Protein AF-0000000083313899 (afdb_homodimer)

Sequence (124 aa):
GITPSTALRLAKYLGTTAGFWMNLQLRWDLYRTQQKEAKQLEQIERHVTSAQTTIWPLPTKRGITPSTALRLAKYLGTTAGFWMNLQLRWDLYRTQQKEAKQLEQIERHVTSAQTTIWPLPTKR

Foldseek 3Di:
DQDLVNLPVCCVVVVHHSCVVVVVVVVVVVVVVCVVCVVVVVPDDDDDPPVCPVVDDDDDDD/DQDLVNLPVCCVVVVHHSCVVVVVVVVVVVVVVCVVCVVVVVPDDDDDPPCCVVVDDDDDDD

pLDDT: mean 89.96, std 12.63, range [54.66, 98.75]

Structure (mmCIF, N/CA/C/O backbone):
data_AF-0000000083313899-model_v1
#
loop_
_entity.id
_entity.type
_entity.pdbx_description
1 polymer 'HigA family addiction module antidote protein'
#
loop_
_atom_site.group_PDB
_atom_site.id
_atom_site.type_symbol
_atom_site.label_atom_id
_atom_site.label_alt_id
_atom_site.label_comp_id
_atom_site.label_asym_id
_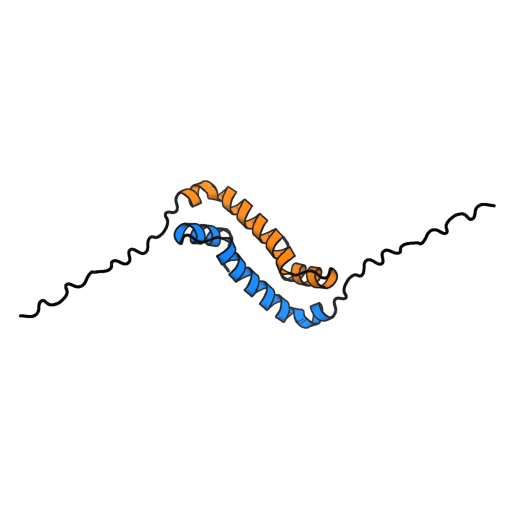atom_site.label_entity_id
_atom_site.label_seq_id
_atom_site.pdbx_PDB_ins_code
_atom_site.Cartn_x
_atom_site.Cartn_y
_atom_site.Cartn_z
_atom_site.occupancy
_atom_site.B_iso_or_equiv
_atom_site.auth_seq_id
_atom_site.auth_comp_id
_atom_site.auth_asym_id
_atom_site.auth_atom_id
_atom_site.pdbx_PDB_model_num
ATOM 1 N N . GLY A 1 1 ? 7.066 0.854 10.602 1 83.94 1 GLY A N 1
ATOM 2 C CA . GLY A 1 1 ? 6.504 1.141 9.297 1 83.94 1 GLY A CA 1
ATOM 3 C C . GLY A 1 1 ? 5.52 2.295 9.305 1 83.94 1 GLY A C 1
ATOM 4 O O . GLY A 1 1 ? 5.098 2.746 10.375 1 83.94 1 GLY A O 1
ATOM 5 N N . ILE A 1 2 ? 5.277 2.979 8.148 1 95.44 2 ILE A N 1
ATOM 6 C CA . ILE A 1 2 ? 4.316 4.066 8.016 1 95.44 2 ILE A CA 1
ATOM 7 C C . ILE A 1 2 ? 2.895 3.506 8.023 1 95.44 2 ILE A C 1
ATOM 9 O O . ILE A 1 2 ? 2.566 2.619 7.234 1 95.44 2 ILE A O 1
ATOM 13 N N . THR A 1 3 ? 2.08 3.891 8.977 1 97.06 3 THR A N 1
ATOM 14 C CA . THR A 1 3 ? 0.68 3.494 9.086 1 97.06 3 THR A CA 1
ATOM 15 C C . THR A 1 3 ? -0.218 4.461 8.32 1 97.06 3 THR A C 1
ATOM 17 O O . THR A 1 3 ? 0.206 5.562 7.969 1 97.06 3 THR A O 1
ATOM 20 N N . PRO A 1 4 ? -1.359 4.012 8.016 1 98.12 4 PRO A N 1
ATOM 21 C CA . PRO A 1 4 ? -2.289 4.93 7.352 1 98.12 4 PRO A CA 1
ATOM 22 C C . PRO A 1 4 ? -2.482 6.234 8.117 1 98.12 4 PRO A C 1
ATOM 24 O O . PRO A 1 4 ? -2.564 7.309 7.516 1 98.12 4 PRO A O 1
ATOM 27 N N . SER A 1 5 ? -2.523 6.105 9.406 1 98.31 5 SER A N 1
ATOM 28 C CA . SER A 1 5 ? -2.689 7.297 10.227 1 98.31 5 SER A CA 1
ATOM 29 C C . SER A 1 5 ? -1.515 8.258 10.055 1 98.31 5 SER A C 1
ATOM 31 O O . SER A 1 5 ? -1.71 9.445 9.812 1 98.31 5 SER A O 1
ATOM 33 N N . THR A 1 6 ? -0.332 7.762 10.156 1 98.31 6 THR A N 1
ATOM 34 C CA . THR A 1 6 ? 0.87 8.57 10 1 98.31 6 THR A CA 1
ATOM 35 C C . THR A 1 6 ? 0.941 9.156 8.594 1 98.31 6 THR A C 1
ATOM 37 O O . THR A 1 6 ? 1.273 10.336 8.422 1 98.31 6 THR A O 1
ATOM 40 N N . ALA A 1 7 ? 0.601 8.352 7.613 1 98.75 7 ALA A N 1
ATOM 41 C CA . ALA A 1 7 ? 0.641 8.789 6.219 1 98.75 7 ALA A CA 1
ATOM 42 C C . ALA A 1 7 ? -0.322 9.945 5.98 1 98.75 7 ALA A C 1
ATOM 44 O O . ALA A 1 7 ? 0.036 10.938 5.336 1 98.75 7 ALA A O 1
ATOM 45 N N . LEU A 1 8 ? -1.487 9.836 6.535 1 98.62 8 LEU A N 1
ATOM 46 C CA . LEU A 1 8 ? -2.498 10.875 6.379 1 98.62 8 LEU A CA 1
ATOM 47 C C . LEU A 1 8 ? -2.055 12.172 7.055 1 98.62 8 LEU A C 1
ATOM 49 O O . LEU A 1 8 ? -2.191 13.25 6.484 1 98.62 8 LEU A O 1
ATOM 53 N N . ARG A 1 9 ? -1.476 11.992 8.219 1 98.38 9 ARG A N 1
ATOM 54 C CA . ARG A 1 9 ? -1.023 13.164 8.969 1 98.38 9 ARG A CA 1
ATOM 55 C C . ARG A 1 9 ? 0.136 13.852 8.266 1 98.38 9 ARG A C 1
ATOM 57 O O . ARG A 1 9 ? 0.152 15.078 8.141 1 98.38 9 ARG A O 1
ATOM 64 N N . LEU A 1 10 ? 1.051 13.102 7.746 1 98 10 LEU A N 1
ATOM 65 C CA . LEU A 1 10 ? 2.186 13.648 7.008 1 98 10 LEU A CA 1
ATOM 66 C C . LEU A 1 10 ? 1.725 14.305 5.711 1 98 10 LEU A C 1
ATOM 68 O O . LEU A 1 10 ? 2.23 15.367 5.332 1 98 10 LEU A O 1
ATOM 72 N N . ALA A 1 11 ? 0.808 13.648 5.062 1 97.88 11 ALA A N 1
ATOM 73 C CA . ALA A 1 11 ? 0.279 14.195 3.814 1 97.88 11 ALA A CA 1
ATOM 74 C C . ALA A 1 11 ? -0.331 15.578 4.031 1 97.88 11 ALA A C 1
ATOM 76 O O . ALA A 1 11 ? -0.076 16.5 3.26 1 97.88 11 ALA A O 1
ATOM 77 N N . LYS A 1 12 ? -1.023 15.711 5.129 1 96.88 12 LYS A N 1
ATOM 78 C CA . LYS A 1 12 ? -1.663 16.984 5.457 1 96.88 12 LYS A CA 1
ATOM 79 C C . LYS A 1 12 ? -0.628 18.031 5.852 1 96.88 12 LYS A C 1
ATOM 81 O O . LYS A 1 12 ? -0.699 19.188 5.406 1 96.88 12 LYS A O 1
ATOM 86 N N . TYR A 1 13 ? 0.273 17.625 6.637 1 96.88 13 TYR A N 1
ATOM 87 C CA . TYR A 1 13 ? 1.271 18.531 7.195 1 96.88 13 TYR A CA 1
ATOM 88 C C . TYR A 1 13 ? 2.238 19 6.117 1 96.88 13 TYR A C 1
ATOM 90 O O . TYR A 1 13 ? 2.615 20.172 6.082 1 96.88 13 TYR A O 1
ATOM 98 N N . LEU A 1 14 ? 2.594 18.141 5.156 1 96.62 14 LEU A N 1
ATOM 99 C CA . LEU A 1 14 ? 3.617 18.438 4.156 1 96.62 14 LEU A CA 1
ATOM 100 C C . LEU A 1 14 ? 2.984 18.781 2.812 1 96.62 14 LEU A C 1
ATOM 102 O O . LEU A 1 14 ? 3.684 19.172 1.872 1 96.62 14 LEU A O 1
ATOM 106 N N . GLY A 1 15 ? 1.718 18.625 2.652 1 95.56 15 GLY A N 1
ATOM 107 C CA . GLY A 1 15 ? 1.044 18.938 1.4 1 95.56 15 GLY A CA 1
ATOM 108 C C . GLY A 1 15 ? 1.284 17.891 0.324 1 95.56 15 GLY A C 1
ATOM 109 O O . GLY A 1 15 ? 1.5 18.234 -0.841 1 95.56 15 GLY A O 1
ATOM 110 N N . THR A 1 16 ? 1.367 16.641 0.71 1 97.12 16 THR A N 1
ATOM 111 C CA . THR A 1 16 ? 1.521 15.508 -0.206 1 97.12 16 THR A CA 1
ATOM 112 C C . THR A 1 16 ? 0.314 14.578 -0.128 1 97.12 16 THR A C 1
ATOM 114 O O . THR A 1 16 ? -0.741 14.961 0.381 1 97.12 16 THR A O 1
ATOM 117 N N . THR A 1 17 ? 0.426 13.43 -0.673 1 97.5 17 THR A N 1
ATOM 118 C CA . THR A 1 17 ? -0.653 12.453 -0.6 1 97.5 17 THR A CA 1
ATOM 119 C C . THR A 1 17 ? -0.286 11.312 0.346 1 97.5 17 THR A C 1
ATOM 121 O O . THR A 1 17 ? 0.882 10.93 0.44 1 97.5 17 THR A O 1
ATOM 124 N N . ALA A 1 18 ? -1.266 10.859 1.014 1 98.06 18 ALA A N 1
ATOM 125 C CA . ALA A 1 18 ? -1.039 9.711 1.879 1 98.06 18 ALA A CA 1
ATOM 126 C C . ALA A 1 18 ? -0.518 8.516 1.079 1 98.06 18 ALA A C 1
ATOM 128 O O . ALA A 1 18 ? 0.306 7.742 1.572 1 98.06 18 ALA A O 1
ATOM 129 N N . GLY A 1 19 ? -1.012 8.406 -0.119 1 97.19 19 GLY A N 1
ATOM 130 C CA . GLY A 1 19 ? -0.566 7.34 -0.999 1 97.19 19 GLY A CA 1
ATOM 131 C C . GLY A 1 19 ? 0.933 7.348 -1.234 1 97.19 19 GLY A C 1
ATOM 132 O O . GLY A 1 19 ? 1.558 6.289 -1.32 1 97.19 19 GLY A O 1
ATOM 133 N N . PHE A 1 20 ? 1.462 8.5 -1.359 1 97.56 20 PHE A N 1
ATOM 134 C CA . PHE A 1 20 ? 2.904 8.617 -1.534 1 97.56 20 PHE A CA 1
ATOM 135 C C . PHE A 1 20 ? 3.646 7.898 -0.414 1 97.56 20 PHE A C 1
ATOM 137 O O . PHE A 1 20 ? 4.504 7.051 -0.673 1 97.56 20 PHE A O 1
ATOM 144 N N . TRP A 1 21 ? 3.328 8.203 0.751 1 97.81 21 TRP A N 1
ATOM 145 C CA . TRP A 1 21 ? 3.973 7.656 1.941 1 97.81 21 TRP A CA 1
ATOM 146 C C . TRP A 1 21 ? 3.691 6.164 2.076 1 97.81 21 TRP A C 1
ATOM 148 O O . TRP A 1 21 ? 4.59 5.387 2.402 1 97.81 21 TRP A O 1
ATOM 158 N N . MET A 1 22 ? 2.436 5.75 1.858 1 97.56 22 MET A N 1
ATOM 159 C CA . MET A 1 22 ? 2.047 4.352 2.012 1 97.56 22 MET A CA 1
ATOM 160 C C . MET A 1 22 ? 2.729 3.479 0.964 1 97.56 22 MET A C 1
ATOM 162 O O . MET A 1 22 ? 3.062 2.324 1.234 1 97.56 22 MET A O 1
ATOM 166 N N . ASN A 1 23 ? 2.881 4.07 -0.178 1 97.06 23 ASN A N 1
ATOM 167 C CA . ASN A 1 23 ? 3.494 3.303 -1.255 1 97.06 23 ASN A CA 1
ATOM 168 C C . ASN A 1 23 ? 4.961 2.994 -0.96 1 97.06 23 ASN A C 1
ATOM 170 O O . ASN A 1 23 ? 5.465 1.936 -1.339 1 97.06 23 ASN A O 1
ATOM 174 N N . LEU A 1 24 ? 5.641 3.91 -0.297 1 96.69 24 LEU A N 1
ATOM 175 C CA . LEU A 1 24 ? 7.016 3.648 0.118 1 96.69 24 LEU A CA 1
ATOM 176 C C . LEU A 1 24 ? 7.09 2.4 0.993 1 96.69 24 LEU A C 1
ATOM 178 O O . LEU A 1 24 ? 7.902 1.507 0.738 1 96.69 24 LEU A O 1
ATOM 182 N N . GLN A 1 25 ? 6.25 2.346 1.933 1 96.75 25 GLN A N 1
ATOM 183 C CA . GLN A 1 25 ? 6.191 1.207 2.844 1 96.75 25 GLN A CA 1
ATOM 184 C C . GLN A 1 25 ? 5.801 -0.069 2.104 1 96.75 25 GLN A C 1
ATOM 186 O O . GLN A 1 25 ? 6.371 -1.135 2.352 1 96.75 25 GLN A O 1
ATOM 191 N N . LEU A 1 26 ? 4.824 0.025 1.27 1 96.31 26 LEU A N 1
ATOM 192 C CA . LEU A 1 26 ? 4.32 -1.111 0.504 1 96.31 26 LEU A CA 1
ATOM 193 C C . LEU A 1 26 ? 5.418 -1.708 -0.368 1 96.31 26 LEU A C 1
ATOM 195 O O . LEU A 1 26 ? 5.582 -2.93 -0.418 1 96.31 26 LEU A O 1
ATOM 199 N N . ARG A 1 27 ? 6.145 -0.878 -1 1 97 27 ARG A N 1
ATOM 200 C CA . ARG A 1 27 ? 7.211 -1.346 -1.878 1 97 27 ARG A CA 1
ATOM 201 C C . ARG A 1 27 ? 8.273 -2.102 -1.091 1 97 27 ARG A C 1
ATOM 203 O O . ARG A 1 27 ? 8.766 -3.145 -1.536 1 97 27 ARG A O 1
ATOM 210 N N . TRP A 1 28 ? 8.633 -1.518 -0.021 1 97.38 28 TRP A N 1
ATOM 211 C CA . TRP A 1 28 ? 9.625 -2.166 0.833 1 97.38 28 TRP A CA 1
ATOM 212 C C . TRP A 1 28 ? 9.102 -3.504 1.349 1 97.38 28 TRP A C 1
ATOM 214 O O . TRP A 1 28 ? 9.82 -4.508 1.318 1 97.38 28 TRP A O 1
ATOM 224 N N . ASP A 1 29 ? 7.855 -3.605 1.78 1 97.38 29 ASP A N 1
ATOM 225 C CA . ASP A 1 29 ? 7.242 -4.828 2.295 1 97.38 29 ASP A CA 1
ATOM 226 C C . ASP A 1 29 ? 7.18 -5.906 1.216 1 97.38 29 ASP A C 1
ATOM 228 O O . ASP A 1 29 ? 7.488 -7.07 1.477 1 97.38 29 ASP A O 1
ATOM 232 N N . LEU A 1 30 ? 6.785 -5.523 0.035 1 98.06 30 LEU A N 1
ATOM 233 C CA . LEU A 1 30 ? 6.707 -6.469 -1.074 1 98.06 30 LEU A CA 1
ATOM 234 C C . LEU A 1 30 ? 8.094 -6.996 -1.433 1 98.06 30 LEU A C 1
ATOM 236 O O . LEU A 1 30 ? 8.258 -8.195 -1.676 1 98.06 30 LEU A O 1
ATOM 240 N N . TYR A 1 31 ? 9.086 -6.121 -1.43 1 97.94 31 TYR A N 1
ATOM 241 C CA . TYR A 1 31 ? 10.453 -6.508 -1.764 1 97.94 31 TYR A CA 1
ATOM 242 C C . TYR A 1 31 ? 10.992 -7.527 -0.768 1 97.94 31 TYR A C 1
ATOM 244 O O . TYR A 1 31 ? 11.531 -8.562 -1.161 1 97.94 31 TYR A O 1
ATOM 252 N N . ARG A 1 32 ? 10.82 -7.234 0.484 1 98.12 32 ARG A N 1
ATOM 253 C CA . ARG A 1 32 ? 11.312 -8.125 1.532 1 98.12 32 ARG A CA 1
ATOM 254 C C . ARG A 1 32 ? 10.617 -9.477 1.472 1 98.12 32 ARG A C 1
ATOM 256 O O . ARG A 1 32 ? 11.258 -10.516 1.621 1 98.12 32 ARG A O 1
ATOM 263 N N . THR A 1 33 ? 9.281 -9.484 1.34 1 98.38 33 THR A N 1
ATOM 264 C CA . THR A 1 33 ? 8.516 -10.719 1.289 1 98.38 33 THR A CA 1
ATOM 265 C C . THR A 1 33 ? 8.906 -11.547 0.066 1 98.38 33 THR A C 1
ATOM 267 O O . THR A 1 33 ? 8.992 -12.773 0.142 1 98.38 33 THR A O 1
ATOM 270 N N . GLN A 1 34 ? 9.117 -10.867 -1.043 1 97.94 34 GLN A N 1
ATOM 271 C CA . GLN A 1 34 ? 9.547 -11.547 -2.258 1 97.94 34 GLN A CA 1
ATOM 272 C C . GLN A 1 34 ? 10.875 -12.273 -2.039 1 97.94 34 GLN A C 1
ATOM 274 O O . GLN A 1 34 ? 11.062 -13.398 -2.514 1 97.94 34 GLN A O 1
ATOM 279 N N . GLN A 1 35 ? 11.836 -11.609 -1.3 1 98 35 GLN A N 1
ATOM 280 C CA . GLN A 1 35 ? 13.133 -12.227 -1.029 1 98 35 GLN A CA 1
ATOM 281 C C . GLN A 1 35 ? 12.992 -13.414 -0.089 1 98 35 GLN A C 1
ATOM 283 O O . GLN A 1 35 ? 13.617 -14.461 -0.297 1 98 35 GLN A O 1
ATOM 288 N N . LYS A 1 36 ? 12.211 -13.211 0.869 1 98.06 36 LYS A N 1
ATOM 289 C CA . LYS A 1 36 ? 12.016 -14.242 1.886 1 98.06 36 LYS A CA 1
ATOM 290 C C . LYS A 1 36 ? 11.328 -15.477 1.297 1 98.06 36 LYS A C 1
ATOM 292 O O . LYS A 1 36 ? 11.609 -16.609 1.714 1 98.06 36 LYS A O 1
ATOM 297 N N . GLU A 1 37 ? 10.461 -15.305 0.388 1 98 37 GLU A N 1
ATOM 298 C CA . GLU A 1 37 ? 9.648 -16.391 -0.133 1 98 37 GLU A CA 1
ATOM 299 C C . GLU A 1 37 ? 9.984 -16.688 -1.592 1 98 37 GLU A C 1
ATOM 301 O O . GLU A 1 37 ? 9.148 -17.219 -2.332 1 98 37 GLU A O 1
ATOM 306 N N . ALA A 1 38 ? 11.133 -16.328 -2.053 1 97.44 38 ALA A N 1
ATOM 307 C CA . ALA A 1 38 ? 11.539 -16.422 -3.453 1 97.44 38 ALA A CA 1
ATOM 308 C C . ALA A 1 38 ? 11.352 -17.844 -3.984 1 97.44 38 ALA A C 1
ATOM 310 O O . ALA A 1 38 ? 10.781 -18.047 -5.059 1 97.44 38 ALA A O 1
ATOM 311 N N . LYS A 1 39 ? 11.789 -18.828 -3.285 1 97.62 39 LYS A N 1
ATOM 312 C CA . LYS A 1 39 ? 11.727 -20.219 -3.715 1 97.62 39 LYS A CA 1
ATOM 313 C C . LYS A 1 39 ? 10.281 -20.703 -3.842 1 97.62 39 LYS A C 1
ATOM 315 O O . LYS A 1 39 ? 9.922 -21.359 -4.82 1 97.62 39 LYS A O 1
ATOM 320 N N . GLN A 1 40 ? 9.555 -20.297 -2.824 1 97.44 40 GLN A N 1
ATOM 321 C CA . GLN A 1 40 ? 8.148 -20.688 -2.836 1 97.44 40 GLN A CA 1
ATOM 322 C C . GLN A 1 40 ? 7.41 -20.016 -3.992 1 97.44 40 GLN A C 1
ATOM 324 O O . GLN A 1 40 ? 6.566 -20.641 -4.641 1 97.44 40 GLN A O 1
ATOM 329 N N . LEU A 1 41 ? 7.695 -18.781 -4.27 1 97.56 41 LEU A N 1
ATOM 330 C CA . LEU A 1 41 ? 7.047 -18.031 -5.336 1 97.56 41 LEU A CA 1
ATOM 331 C C . LEU A 1 41 ? 7.398 -18.609 -6.703 1 97.56 41 LEU A C 1
ATOM 333 O O . LEU A 1 41 ? 6.562 -18.625 -7.609 1 97.56 41 LEU A O 1
ATOM 337 N N . GLU A 1 42 ? 8.539 -19.141 -6.871 1 95.81 42 GLU A N 1
ATOM 338 C CA . GLU A 1 42 ? 8.992 -19.719 -8.133 1 95.81 42 GLU A CA 1
ATOM 339 C C . GLU A 1 42 ? 8.227 -21 -8.461 1 95.81 42 GLU A C 1
ATOM 341 O O . GLU A 1 42 ? 8.102 -21.375 -9.625 1 95.81 42 GLU A O 1
ATOM 346 N N . GLN A 1 43 ? 7.781 -21.594 -7.391 1 97 43 GLN A N 1
ATOM 347 C CA . GLN A 1 43 ? 7.098 -22.875 -7.559 1 97 43 GLN A CA 1
ATOM 348 C C . GLN A 1 43 ? 5.641 -22.672 -7.961 1 97 43 GLN A C 1
ATOM 350 O O . GLN A 1 43 ? 4.977 -23.609 -8.406 1 97 43 GLN A O 1
ATOM 355 N N . ILE A 1 44 ? 5.16 -21.406 -7.836 1 96.31 44 ILE A N 1
ATOM 356 C CA . ILE A 1 44 ? 3.766 -21.141 -8.172 1 96.31 44 ILE A CA 1
ATOM 357 C C . ILE A 1 44 ? 3.602 -21.047 -9.688 1 96.31 44 ILE A C 1
ATOM 359 O O . ILE A 1 44 ? 4.324 -20.312 -10.352 1 96.31 44 ILE A O 1
ATOM 363 N N . GLU A 1 45 ? 2.639 -21.875 -10.297 1 93.44 45 GLU A N 1
ATOM 364 C CA . GLU A 1 45 ? 2.324 -21.891 -11.719 1 93.44 45 GLU A CA 1
ATOM 365 C C . GLU A 1 45 ? 1.114 -21.016 -12.031 1 93.44 45 GLU A C 1
ATOM 367 O O . GLU A 1 45 ? 0.154 -20.984 -11.258 1 93.44 45 GLU A O 1
ATOM 372 N N . ARG A 1 46 ? 1.224 -20.359 -13.023 1 92.56 46 ARG A N 1
ATOM 373 C CA . ARG A 1 46 ? 0.118 -19.516 -13.469 1 92.56 46 ARG A CA 1
ATOM 3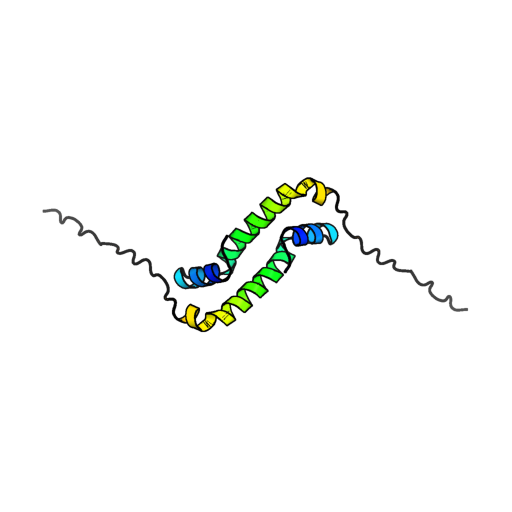74 C C . ARG A 1 46 ? -1.128 -20.359 -13.75 1 92.56 46 ARG A C 1
ATOM 376 O O . ARG A 1 46 ? -1.04 -21.422 -14.352 1 92.56 46 ARG A O 1
ATOM 383 N N . HIS A 1 47 ? -2.209 -19.766 -13.227 1 87.69 47 HIS A N 1
ATOM 384 C CA . HIS A 1 47 ? -3.479 -20.422 -13.516 1 87.69 47 HIS A CA 1
ATOM 385 C C . HIS A 1 47 ? -3.945 -20.109 -14.938 1 87.69 47 HIS A C 1
ATOM 387 O O . HIS A 1 47 ? -4.008 -18.938 -15.328 1 87.69 47 HIS A O 1
ATOM 393 N N . VAL A 1 48 ? -4.121 -20.984 -15.945 1 83.38 48 VAL A N 1
ATOM 394 C CA . VAL A 1 48 ? -4.668 -20.844 -17.281 1 83.38 48 VAL A CA 1
ATOM 395 C C . VAL A 1 48 ? -6.137 -21.266 -17.297 1 83.38 48 VAL A C 1
ATOM 397 O O . VAL A 1 48 ? -6.48 -22.359 -16.828 1 83.38 48 VAL A O 1
ATOM 400 N N . THR A 1 49 ? -6.949 -20.234 -17.234 1 75.69 49 THR A N 1
ATOM 401 C CA . THR A 1 49 ? -8.367 -20.562 -17.297 1 75.69 49 THR A CA 1
ATOM 402 C C . THR A 1 49 ? -8.695 -21.281 -18.609 1 75.69 49 THR A C 1
ATOM 404 O O . THR A 1 49 ? -8.461 -20.766 -19.688 1 75.69 49 THR A O 1
ATOM 407 N N . SER A 1 50 ? -8.391 -22.5 -18.734 1 69.81 50 SER A N 1
ATOM 408 C CA . SER A 1 50 ? -8.75 -23.281 -19.906 1 69.81 50 SER A CA 1
ATOM 409 C C . SER A 1 50 ? -10.219 -23.109 -20.25 1 69.81 50 SER A C 1
ATOM 411 O O . SER A 1 50 ? -11.094 -23.359 -19.422 1 69.81 50 SER A O 1
ATOM 413 N N . ALA A 1 51 ? -10.531 -21.828 -20.875 1 66.5 51 ALA A N 1
ATOM 414 C CA . ALA A 1 51 ? -11.898 -21.844 -21.391 1 66.5 51 ALA A CA 1
ATOM 415 C C . ALA A 1 51 ? -12.188 -23.125 -22.156 1 66.5 51 ALA A C 1
ATOM 417 O O . ALA A 1 51 ? -11.5 -23.422 -23.141 1 66.5 51 ALA A O 1
ATOM 418 N N . GLN A 1 52 ? -12.219 -24.25 -21.406 1 61.78 52 GLN A N 1
ATOM 419 C CA . GLN A 1 52 ? -12.68 -25.406 -22.172 1 61.78 52 GLN A CA 1
ATOM 420 C C . GLN A 1 52 ? -13.883 -25.062 -23.031 1 61.78 52 GLN A C 1
ATOM 422 O O . GLN A 1 52 ? -14.969 -24.781 -22.516 1 61.78 52 GLN A O 1
ATOM 427 N N . THR A 1 53 ? -13.539 -24.266 -23.953 1 64.88 53 THR A N 1
ATOM 428 C CA . THR A 1 53 ? -14.633 -24.078 -24.906 1 64.88 53 THR A CA 1
ATOM 429 C C . THR A 1 53 ? -15.133 -25.438 -25.422 1 64.88 53 THR A C 1
ATOM 431 O O . THR A 1 53 ? -14.391 -26.172 -26.078 1 64.88 53 THR A O 1
ATOM 434 N N . THR A 1 54 ? -15.773 -26.078 -24.594 1 64.19 54 THR A N 1
ATOM 435 C CA . THR A 1 54 ? -16.453 -27.25 -25.125 1 64.19 54 THR A CA 1
ATOM 436 C C . THR A 1 54 ? -17.156 -26.922 -26.438 1 64.19 54 THR A C 1
ATOM 438 O O . THR A 1 54 ? -18.047 -26.062 -26.484 1 64.19 54 THR A O 1
ATOM 441 N N . ILE A 1 55 ? -16.375 -26.969 -27.344 1 66.56 55 ILE A N 1
ATOM 442 C CA . ILE A 1 55 ? -16.984 -26.812 -28.656 1 66.56 55 ILE A CA 1
ATOM 443 C C . ILE A 1 55 ? -18.219 -27.719 -28.766 1 66.56 55 ILE A C 1
ATOM 445 O O . ILE A 1 55 ? -18.109 -28.938 -28.625 1 66.56 55 ILE A O 1
ATOM 449 N N . TRP A 1 56 ? -19.344 -27.359 -28.344 1 70.69 56 TRP A N 1
ATOM 450 C CA . TRP A 1 56 ? -20.578 -28.078 -28.562 1 70.69 56 TRP A CA 1
ATOM 451 C C . TRP A 1 56 ? -20.781 -28.406 -30.047 1 70.69 56 TRP A C 1
ATOM 453 O O . TRP A 1 56 ? -20.672 -27.516 -30.891 1 70.69 56 TRP A O 1
ATOM 463 N N . PRO A 1 57 ? -20.766 -29.641 -30.438 1 70.69 57 PRO A N 1
ATOM 464 C CA . PRO A 1 57 ? -20.969 -30 -31.844 1 70.69 57 PRO A CA 1
ATOM 465 C C . PRO A 1 57 ? -22.25 -29.406 -32.438 1 70.69 57 PRO A C 1
ATOM 467 O O . PRO A 1 57 ? -23.25 -29.297 -31.719 1 70.69 57 PRO A O 1
ATOM 470 N N . LEU A 1 58 ? -22.188 -28.516 -33.281 1 71.94 58 LEU A N 1
ATOM 471 C CA . LEU A 1 58 ? -23.344 -27.984 -34 1 71.94 58 LEU A CA 1
ATO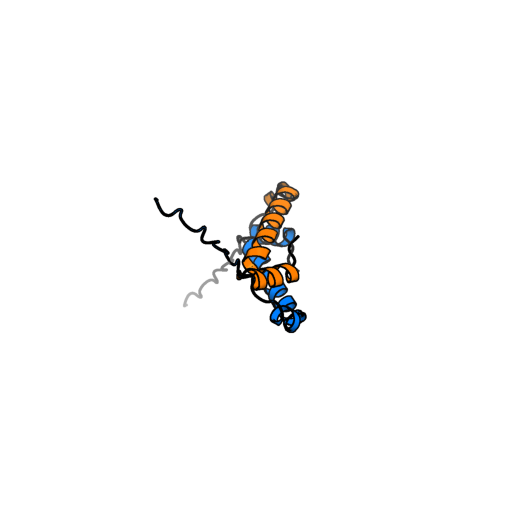M 472 C C . LEU A 1 58 ? -24.188 -29.109 -34.562 1 71.94 58 LEU A C 1
ATOM 474 O O . LEU A 1 58 ? -23.656 -30.141 -35 1 71.94 58 LEU A O 1
ATOM 478 N N . PRO A 1 59 ? -25.578 -29.031 -34.344 1 74.19 59 PRO A N 1
ATOM 479 C CA . PRO A 1 59 ? -26.422 -30.047 -34.969 1 74.19 59 PRO A CA 1
ATOM 480 C C . PRO A 1 59 ? -26.344 -30.031 -36.5 1 74.19 59 PRO A C 1
ATOM 482 O O . PRO A 1 59 ? -26.328 -28.953 -37.094 1 74.19 59 PRO A O 1
ATOM 485 N N . THR A 1 60 ? -26.016 -31.016 -37.281 1 66.38 60 THR A N 1
ATOM 486 C CA . THR A 1 60 ? -26.078 -31.109 -38.719 1 66.38 60 THR A CA 1
ATOM 487 C C . THR A 1 60 ? -27.531 -31.281 -39.188 1 66.38 60 THR A C 1
ATOM 489 O O . THR A 1 60 ? -28.312 -32 -38.562 1 66.38 60 THR A O 1
ATOM 492 N N . LYS A 1 61 ? -28.047 -30.25 -39.875 1 68.25 61 LYS A N 1
ATOM 493 C CA . LYS A 1 61 ? -29.359 -30.328 -40.5 1 68.25 61 LYS A CA 1
ATOM 494 C C . LYS A 1 61 ? -29.484 -31.594 -41.375 1 68.25 61 LYS A C 1
ATOM 496 O O . LYS A 1 61 ? -28.656 -31.812 -42.25 1 68.25 61 LYS A O 1
ATOM 501 N N . ARG A 1 62 ? -30.344 -32.625 -40.781 1 54.91 62 ARG A N 1
ATOM 502 C CA . ARG A 1 62 ? -30.734 -33.688 -41.719 1 54.91 62 ARG A CA 1
ATOM 503 C C . ARG A 1 62 ? -31.797 -33.188 -42.688 1 54.91 62 ARG A C 1
ATOM 505 O O . ARG A 1 62 ? -32.625 -32.344 -42.312 1 54.91 62 ARG A O 1
ATOM 512 N N . GLY B 1 1 ? -7.082 -8.797 5.852 1 83.69 1 GLY B N 1
ATOM 513 C CA . GLY B 1 1 ? -6.5 -7.973 4.809 1 83.69 1 GLY B CA 1
ATOM 514 C C . GLY B 1 1 ? -5.5 -8.719 3.943 1 83.69 1 GLY B C 1
ATOM 515 O O . GLY B 1 1 ? -5.094 -9.836 4.277 1 83.69 1 GLY B O 1
ATOM 516 N N . ILE B 1 2 ? -5.242 -8.258 2.693 1 95.38 2 ILE B N 1
ATOM 517 C CA . ILE B 1 2 ? -4.266 -8.852 1.786 1 95.38 2 ILE B CA 1
ATOM 518 C C . ILE B 1 2 ? -2.854 -8.516 2.254 1 95.38 2 ILE B C 1
ATOM 520 O O . ILE B 1 2 ? -2.52 -7.344 2.441 1 95.38 2 ILE B O 1
ATOM 524 N N . THR B 1 3 ? -2.041 -9.508 2.576 1 97.06 3 THR B N 1
ATOM 525 C CA . THR B 1 3 ? -0.649 -9.352 2.98 1 97.06 3 THR B CA 1
ATOM 526 C C . THR B 1 3 ? 0.273 -9.383 1.766 1 97.06 3 THR B C 1
ATOM 528 O O . THR B 1 3 ? -0.133 -9.805 0.681 1 97.06 3 THR B O 1
ATOM 531 N N . PRO B 1 4 ? 1.408 -8.867 1.955 1 98.12 4 PRO B N 1
ATOM 532 C CA . PRO B 1 4 ? 2.363 -8.953 0.847 1 98.12 4 PRO B CA 1
ATOM 533 C C . PRO B 1 4 ? 2.547 -10.375 0.331 1 98.12 4 PRO B C 1
ATOM 535 O O . PRO B 1 4 ? 2.656 -10.594 -0.88 1 98.12 4 PRO B O 1
ATOM 538 N N . SER B 1 5 ? 2.551 -11.289 1.242 1 98.31 5 SER B N 1
ATOM 539 C CA . SER B 1 5 ? 2.711 -12.688 0.847 1 98.31 5 SER B CA 1
ATOM 540 C C . SER B 1 5 ? 1.552 -13.148 -0.029 1 98.31 5 SER B C 1
ATOM 542 O O . SER B 1 5 ? 1.766 -13.719 -1.101 1 98.31 5 SER B O 1
ATOM 544 N N . THR B 1 6 ? 0.371 -12.914 0.4 1 98.38 6 THR B N 1
ATOM 545 C CA . THR B 1 6 ? -0.818 -13.297 -0.355 1 98.38 6 THR B CA 1
ATOM 546 C C . THR B 1 6 ? -0.855 -12.578 -1.702 1 98.38 6 THR B C 1
ATOM 548 O O . THR B 1 6 ? -1.176 -13.188 -2.725 1 98.38 6 THR B O 1
ATOM 551 N N . ALA B 1 7 ? -0.506 -11.305 -1.698 1 98.75 7 ALA B N 1
ATOM 552 C CA . ALA B 1 7 ? -0.514 -10.508 -2.92 1 98.75 7 ALA B CA 1
ATOM 553 C C . ALA B 1 7 ? 0.464 -11.062 -3.949 1 98.75 7 ALA B C 1
ATOM 555 O O . ALA B 1 7 ? 0.127 -11.195 -5.129 1 98.75 7 ALA B O 1
ATOM 556 N N . LEU B 1 8 ? 1.62 -11.43 -3.484 1 98.62 8 LEU B N 1
ATOM 557 C CA . LEU B 1 8 ? 2.643 -11.977 -4.367 1 98.62 8 LEU B CA 1
ATOM 558 C C . LEU B 1 8 ? 2.199 -13.312 -4.949 1 98.62 8 LEU B C 1
ATOM 560 O O . LEU B 1 8 ? 2.359 -13.562 -6.148 1 98.62 8 LEU B O 1
ATOM 564 N N . ARG B 1 9 ? 1.587 -14.102 -4.086 1 98.38 9 ARG B N 1
ATOM 565 C CA . ARG B 1 9 ? 1.13 -15.414 -4.52 1 98.38 9 ARG B CA 1
ATOM 566 C C . ARG B 1 9 ? -0.008 -15.297 -5.527 1 98.38 9 ARG B C 1
ATOM 568 O O . ARG B 1 9 ? -0.007 -15.977 -6.559 1 98.38 9 ARG B O 1
ATOM 575 N N . LEU B 1 10 ? -0.929 -14.422 -5.297 1 98 10 LEU B N 1
ATOM 576 C CA . LEU B 1 10 ? -2.043 -14.188 -6.211 1 98 10 LEU B CA 1
ATOM 577 C C . LEU B 1 10 ? -1.549 -13.609 -7.531 1 98 10 LEU B C 1
ATOM 579 O O . LEU B 1 10 ? -2.037 -13.977 -8.602 1 98 10 LEU B O 1
ATOM 583 N N . ALA B 1 11 ? -0.614 -12.695 -7.414 1 97.88 11 ALA B N 1
ATOM 584 C CA . ALA B 1 11 ? -0.055 -12.078 -8.609 1 97.88 11 ALA B CA 1
ATOM 585 C C . ALA B 1 11 ? 0.565 -13.133 -9.531 1 97.88 11 ALA B C 1
ATOM 587 O O . ALA B 1 11 ? 0.334 -13.117 -10.742 1 97.88 11 ALA B O 1
ATOM 588 N N . LYS B 1 12 ? 1.243 -14.062 -8.93 1 96.94 12 LYS B N 1
ATOM 589 C CA . LYS B 1 12 ? 1.888 -15.125 -9.695 1 96.94 12 LYS B CA 1
ATOM 590 C C . LYS B 1 12 ? 0.855 -16.094 -10.273 1 96.94 12 LYS B C 1
ATOM 592 O O . LYS B 1 12 ? 0.947 -16.484 -11.438 1 96.94 12 LYS B O 1
ATOM 597 N N . TYR B 1 13 ? -0.077 -16.422 -9.477 1 96.81 13 TYR B N 1
ATOM 598 C CA . TYR B 1 13 ? -1.076 -17.422 -9.836 1 96.81 13 TYR B CA 1
ATOM 599 C C . TYR B 1 13 ? -2.018 -16.891 -10.914 1 96.81 13 TYR B C 1
ATOM 601 O O . TYR B 1 13 ? -2.383 -17.609 -11.844 1 96.81 13 TYR B O 1
ATOM 609 N N . LEU B 1 14 ? -2.359 -15.594 -10.867 1 96.62 14 LEU B N 1
ATOM 610 C CA . LEU B 1 14 ? -3.359 -15.008 -11.742 1 96.62 14 LEU B CA 1
ATOM 611 C C . LEU B 1 14 ? -2.697 -14.188 -12.852 1 96.62 14 LEU B C 1
ATOM 613 O O . LEU B 1 14 ? -3.373 -13.703 -13.758 1 96.62 14 LEU B O 1
ATOM 617 N N . GLY B 1 15 ? -1.423 -13.984 -12.805 1 95.56 15 GLY B N 1
ATOM 618 C CA . GLY B 1 15 ? -0.721 -13.219 -13.82 1 95.56 15 GLY B CA 1
ATOM 619 C C . GLY B 1 15 ? -0.949 -11.719 -13.703 1 95.56 15 GLY B C 1
ATOM 620 O O . GLY B 1 15 ? -1.134 -11.031 -14.711 1 95.56 15 GLY B O 1
ATOM 621 N N . THR B 1 16 ? -1.064 -11.211 -12.492 1 97.12 16 THR B N 1
ATOM 622 C CA . THR B 1 16 ? -1.212 -9.789 -12.203 1 97.12 16 THR B CA 1
ATOM 623 C C . THR B 1 16 ? -0.012 -9.273 -11.414 1 97.12 16 THR B C 1
ATOM 625 O O . THR B 1 16 ? 1.038 -9.914 -11.375 1 97.12 16 THR B O 1
ATOM 628 N N . THR B 1 17 ? -0.102 -8.117 -10.867 1 97.56 17 THR B N 1
ATOM 629 C CA . THR B 1 17 ? 0.968 -7.57 -10.047 1 97.56 17 THR B CA 1
ATOM 630 C C . THR B 1 17 ? 0.57 -7.57 -8.57 1 97.56 17 THR B C 1
ATOM 632 O O . THR B 1 17 ? -0.602 -7.383 -8.242 1 97.56 17 THR B O 1
ATOM 635 N N . ALA B 1 18 ? 1.528 -7.809 -7.785 1 98.06 18 ALA B N 1
ATOM 636 C CA . ALA B 1 18 ? 1.275 -7.742 -6.352 1 98.06 18 ALA B CA 1
ATOM 637 C C . ALA B 1 18 ? 0.759 -6.363 -5.949 1 98.06 18 ALA B C 1
ATOM 639 O O . ALA B 1 18 ? -0.083 -6.242 -5.055 1 98.06 18 ALA B O 1
ATOM 640 N N . GLY B 1 19 ? 1.278 -5.379 -6.621 1 97.19 19 GLY B N 1
ATOM 641 C CA . GLY B 1 19 ? 0.841 -4.016 -6.363 1 97.19 19 GLY B CA 1
ATOM 642 C C . GLY B 1 19 ? -0.653 -3.822 -6.551 1 97.19 19 GLY B C 1
ATOM 643 O O . GLY B 1 19 ? -1.285 -3.076 -5.801 1 97.19 19 GLY B O 1
ATOM 644 N N . PHE B 1 20 ? -1.168 -4.44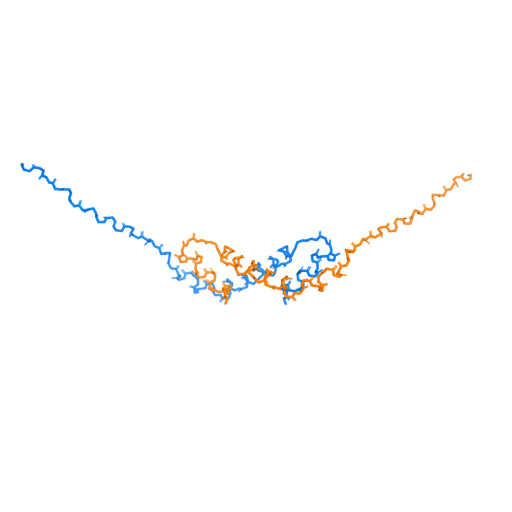9 -7.52 1 97.56 20 PHE B N 1
ATOM 645 C CA . PHE B 1 20 ? -2.605 -4.379 -7.754 1 97.56 20 PHE B CA 1
ATOM 646 C C . PHE B 1 20 ? -3.377 -4.781 -6.504 1 97.56 20 PHE B C 1
ATOM 648 O O . PHE B 1 20 ? -4.234 -4.035 -6.027 1 97.56 20 PHE B O 1
ATOM 655 N N . TRP B 1 21 ? -3.08 -5.875 -5.984 1 97.81 21 TRP B N 1
ATOM 656 C CA . TRP B 1 21 ? -3.754 -6.445 -4.82 1 97.81 21 TRP B CA 1
ATOM 657 C C . TRP B 1 21 ? -3.49 -5.605 -3.576 1 97.81 21 TRP B C 1
ATOM 659 O O . TRP B 1 21 ? -4.402 -5.352 -2.785 1 97.81 21 TRP B O 1
ATOM 669 N N . MET B 1 22 ? -2.24 -5.18 -3.379 1 97.62 22 MET B N 1
ATOM 670 C CA . MET B 1 22 ? -1.867 -4.418 -2.193 1 97.62 22 MET B CA 1
ATOM 671 C C . MET B 1 22 ? -2.539 -3.047 -2.195 1 97.62 22 MET B C 1
ATOM 673 O O . MET B 1 22 ? -2.887 -2.52 -1.137 1 97.62 22 MET B O 1
ATOM 677 N N . ASN B 1 23 ? -2.658 -2.535 -3.375 1 97.12 23 ASN B N 1
ATOM 678 C CA . ASN B 1 23 ? -3.26 -1.209 -3.475 1 97.12 23 ASN B CA 1
ATOM 679 C C . ASN B 1 23 ? -4.734 -1.229 -3.078 1 97.12 23 ASN B C 1
ATOM 681 O O . ASN B 1 23 ? -5.242 -0.261 -2.51 1 97.12 23 ASN B O 1
ATOM 685 N N . LEU B 1 24 ? -5.418 -2.32 -3.377 1 96.81 24 LEU B N 1
ATOM 686 C CA . LEU B 1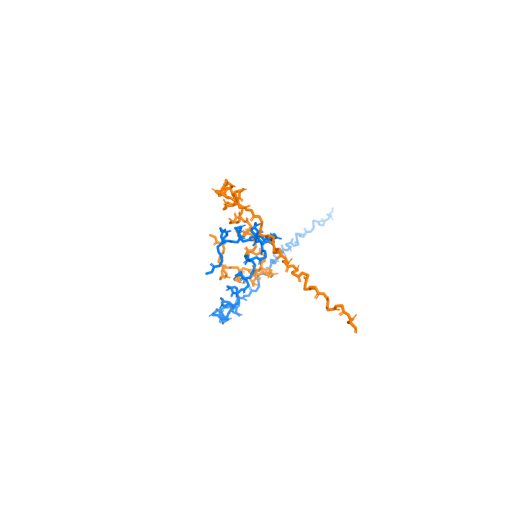 24 ? -6.801 -2.463 -2.936 1 96.81 24 LEU B CA 1
ATOM 687 C C . LEU B 1 24 ? -6.902 -2.348 -1.418 1 96.81 24 LEU B C 1
ATOM 689 O O . LEU B 1 24 ? -7.719 -1.578 -0.903 1 96.81 24 LEU B O 1
ATOM 693 N N . GLN B 1 25 ? -6.086 -3.039 -0.766 1 96.75 25 GLN B N 1
ATOM 694 C CA . GLN B 1 25 ? -6.055 -3.021 0.692 1 96.75 25 GLN B CA 1
ATOM 695 C C . GLN B 1 25 ? -5.66 -1.644 1.218 1 96.75 25 GLN B C 1
ATOM 697 O O . GLN B 1 25 ? -6.246 -1.153 2.188 1 96.75 25 GLN B O 1
ATOM 702 N N . LEU B 1 26 ? -4.668 -1.072 0.632 1 96.31 26 LEU B N 1
ATOM 703 C CA . LEU B 1 26 ? -4.16 0.235 1.035 1 96.31 26 LEU B CA 1
ATOM 704 C C . LEU B 1 26 ? -5.25 1.298 0.92 1 96.31 26 LEU B C 1
ATOM 706 O O . LEU B 1 26 ? -5.426 2.113 1.829 1 96.31 26 LEU B O 1
ATOM 710 N N . ARG B 1 27 ? -5.957 1.271 -0.124 1 96.94 27 ARG B N 1
ATOM 711 C CA . ARG B 1 27 ? -7.012 2.256 -0.342 1 96.94 27 ARG B CA 1
ATOM 712 C C . ARG B 1 27 ? -8.102 2.137 0.719 1 96.94 27 ARG B C 1
ATOM 714 O O . ARG B 1 27 ? -8.594 3.145 1.229 1 96.94 27 ARG B O 1
ATOM 721 N N . TRP B 1 28 ? -8.461 0.943 0.935 1 97.38 28 TRP B N 1
ATOM 722 C CA . TRP B 1 28 ? -9.477 0.703 1.956 1 97.38 28 TRP B CA 1
ATOM 723 C C . TRP B 1 28 ? -8.984 1.149 3.328 1 97.38 28 TRP B C 1
ATOM 725 O O . TRP B 1 28 ? -9.711 1.814 4.07 1 97.38 28 TRP B O 1
ATOM 735 N N . ASP B 1 29 ? -7.746 0.869 3.705 1 97.38 29 ASP B N 1
ATOM 736 C CA . ASP B 1 29 ? -7.16 1.242 4.988 1 97.38 29 ASP B CA 1
ATOM 737 C C . ASP B 1 29 ? -7.086 2.76 5.137 1 97.38 29 ASP B C 1
ATOM 739 O O . ASP B 1 29 ? -7.414 3.301 6.195 1 97.38 29 ASP B O 1
ATOM 743 N N . LEU B 1 30 ? -6.672 3.418 4.102 1 98 30 LEU B N 1
ATOM 744 C CA . LEU B 1 30 ? -6.582 4.875 4.125 1 98 30 LEU B CA 1
ATOM 745 C C . LEU B 1 30 ? -7.965 5.5 4.281 1 98 30 LEU B C 1
ATOM 747 O O . LEU B 1 30 ? -8.141 6.449 5.051 1 98 30 LEU B O 1
ATOM 751 N N . TYR B 1 31 ? -8.938 4.961 3.584 1 97.94 31 TYR B N 1
ATOM 752 C CA . TYR B 1 31 ? -10.305 5.473 3.641 1 97.94 31 TYR B CA 1
ATOM 753 C C . TYR B 1 31 ? -10.867 5.355 5.051 1 97.94 31 TYR B C 1
ATOM 755 O O . TYR B 1 31 ? -11.414 6.32 5.59 1 97.94 31 TYR B O 1
ATOM 763 N N . ARG B 1 32 ? -10.727 4.203 5.613 1 98.12 32 ARG B N 1
ATOM 764 C CA . ARG B 1 32 ? -11.25 3.959 6.957 1 98.12 32 ARG B CA 1
ATOM 765 C C . ARG B 1 32 ? -10.562 4.859 7.98 1 98.12 32 ARG B C 1
ATOM 767 O O . ARG B 1 32 ? -11.219 5.41 8.867 1 98.12 32 ARG B O 1
ATOM 774 N N . THR B 1 33 ? -9.227 4.949 7.926 1 98.31 33 THR B N 1
ATOM 775 C CA . THR B 1 33 ? -8.469 5.766 8.867 1 98.31 33 THR B CA 1
ATOM 776 C C . THR B 1 33 ? -8.844 7.238 8.727 1 98.31 33 THR B C 1
ATOM 778 O O . THR B 1 33 ? -8.945 7.961 9.719 1 98.31 33 THR B O 1
ATOM 781 N N . GLN B 1 34 ? -9.031 7.66 7.488 1 97.94 34 GLN B N 1
ATOM 782 C CA . GLN B 1 34 ? -9.445 9.039 7.238 1 97.94 34 GLN B CA 1
ATOM 783 C C . GLN B 1 34 ? -10.789 9.336 7.906 1 97.94 34 GLN B C 1
ATOM 785 O O . GLN B 1 34 ? -10.977 10.414 8.469 1 97.94 34 GLN B O 1
ATOM 790 N N . GLN B 1 35 ? -11.75 8.352 7.844 1 97.94 35 GLN B N 1
ATOM 791 C CA . GLN B 1 35 ? -13.055 8.539 8.461 1 97.94 35 GLN B CA 1
ATOM 792 C C . GLN B 1 35 ? -12.945 8.57 9.984 1 97.94 35 GLN B C 1
ATOM 794 O O . GLN B 1 35 ? -13.586 9.391 10.648 1 97.94 35 GLN B O 1
ATOM 799 N N . LYS B 1 36 ? -12.188 7.699 10.445 1 98.06 36 LYS B N 1
ATOM 800 C CA . LYS B 1 36 ? -12.023 7.566 11.891 1 98.06 36 LYS B CA 1
ATOM 801 C C . LYS B 1 36 ? -11.344 8.797 12.484 1 98.06 36 LYS B C 1
ATOM 803 O O . LYS B 1 36 ? -11.633 9.188 13.609 1 98.06 36 LYS B O 1
ATOM 808 N N . GLU B 1 37 ? -10.461 9.383 11.789 1 98 37 GLU B N 1
ATOM 809 C CA . GLU B 1 37 ? -9.648 10.469 12.32 1 98 37 GLU B CA 1
ATOM 810 C C . GLU B 1 37 ? -9.953 11.781 11.609 1 98 37 GLU B C 1
ATOM 812 O O . GLU B 1 37 ? -9.109 12.688 11.562 1 98 37 GLU B O 1
ATOM 817 N N . ALA B 1 38 ? -11.078 11.93 11.023 1 97.44 38 ALA B N 1
ATOM 818 C CA . ALA B 1 38 ? -11.453 13.07 10.195 1 97.44 38 ALA B CA 1
ATOM 819 C C . ALA B 1 38 ? -11.281 14.383 10.953 1 97.44 38 ALA B C 1
ATOM 821 O O . ALA B 1 38 ? -10.688 15.328 10.438 1 97.44 38 ALA B O 1
ATOM 822 N N . LYS B 1 39 ? -11.742 14.469 12.172 1 97.56 39 LYS B N 1
ATOM 823 C CA . LYS B 1 39 ? -11.688 15.68 12.977 1 97.56 39 LYS B CA 1
ATOM 824 C C . LYS B 1 39 ? -10.242 16.062 13.289 1 97.56 39 LYS B C 1
ATOM 826 O O . LYS B 1 39 ? -9.875 17.234 13.188 1 97.56 39 LYS B O 1
ATOM 831 N N . GLN B 1 40 ? -9.539 15.031 13.633 1 97.38 40 GLN B N 1
ATOM 832 C CA . GLN B 1 40 ? -8.133 15.266 13.945 1 97.38 40 GLN B CA 1
ATOM 833 C C . GLN B 1 40 ? -7.367 15.727 12.711 1 97.38 40 GLN B C 1
ATOM 835 O O . GLN B 1 40 ? -6.516 16.625 12.797 1 97.38 40 GLN B O 1
ATOM 840 N N . LEU B 1 41 ? -7.629 15.164 11.578 1 97.5 41 LEU B N 1
ATOM 841 C CA . LEU B 1 41 ? -6.949 15.508 10.336 1 97.5 41 LEU B CA 1
ATOM 842 C C . LEU B 1 41 ? -7.281 16.938 9.906 1 97.5 41 LEU B C 1
ATOM 844 O O . LEU B 1 41 ? -6.43 17.625 9.352 1 97.5 41 LEU B O 1
ATOM 848 N N . GLU B 1 42 ? -8.43 17.406 10.18 1 95.81 42 GLU B N 1
ATOM 849 C CA . GLU B 1 42 ? -8.859 18.75 9.812 1 95.81 42 GLU B CA 1
ATOM 850 C C . GLU B 1 42 ? -8.102 19.812 10.609 1 95.81 42 GLU B C 1
ATOM 852 O O . GLU B 1 42 ? -7.965 20.953 10.164 1 95.81 42 GLU B O 1
ATOM 857 N N . GLN B 1 43 ? -7.672 19.344 11.758 1 97 43 GLN B N 1
ATOM 858 C CA . GLN B 1 43 ? -7 20.281 12.656 1 97 43 GLN B CA 1
ATOM 859 C C . GLN B 1 43 ? -5.531 20.453 12.281 1 97 43 GLN B C 1
ATOM 861 O O . GLN B 1 43 ? -4.867 21.391 12.734 1 97 43 GLN B O 1
ATOM 866 N N . ILE B 1 44 ? -5.039 19.562 11.398 1 96.31 44 ILE B N 1
ATOM 867 C CA . ILE B 1 44 ? -3.635 19.641 11.016 1 96.31 44 ILE B CA 1
ATOM 868 C C . ILE B 1 44 ? -3.436 20.75 9.992 1 96.31 44 ILE B C 1
ATOM 870 O O . ILE B 1 44 ? -4.133 20.812 8.977 1 96.31 44 ILE B O 1
ATOM 874 N N . GLU B 1 45 ? -2.473 21.75 10.266 1 93.44 45 GLU B N 1
ATOM 875 C CA . GLU B 1 45 ? -2.125 22.859 9.383 1 93.44 45 GLU B CA 1
ATOM 876 C C . GLU B 1 45 ? -0.904 22.516 8.531 1 93.44 45 GLU B C 1
ATOM 878 O O . GLU B 1 45 ? 0.043 21.891 9.008 1 93.44 45 GLU B O 1
ATOM 883 N N . ARG B 1 46 ? -1.001 22.859 7.391 1 92.5 46 ARG B N 1
ATOM 884 C CA . ARG B 1 46 ? 0.118 22.656 6.477 1 92.5 46 ARG B CA 1
ATOM 885 C C . ARG B 1 46 ? 1.362 23.391 6.961 1 92.5 46 ARG B C 1
ATOM 887 O O . ARG B 1 46 ? 1.277 24.547 7.406 1 92.5 46 ARG B O 1
ATOM 894 N N . HIS B 1 47 ? 2.441 22.625 6.867 1 87.81 47 HIS B N 1
ATOM 895 C CA . HIS B 1 47 ? 3.713 23.25 7.203 1 87.81 47 HIS B CA 1
ATOM 896 C C . HIS B 1 47 ? 4.207 24.141 6.062 1 87.81 47 HIS B C 1
ATOM 898 O O . HIS B 1 47 ? 4.289 23.688 4.914 1 87.81 47 HIS B O 1
ATOM 904 N N . VAL B 1 48 ? 4.398 25.469 6.102 1 83.5 48 VAL B N 1
ATOM 905 C CA . VAL B 1 48 ? 4.973 26.406 5.145 1 83.5 48 VAL B CA 1
ATOM 906 C C . VAL B 1 48 ? 6.434 26.672 5.488 1 83.5 48 VAL B C 1
ATOM 908 O O . VAL B 1 48 ? 6.758 27 6.637 1 83.5 48 VAL B O 1
ATOM 911 N N . THR B 1 49 ? 7.25 25.953 4.754 1 76 49 THR B N 1
ATOM 912 C CA . THR B 1 49 ? 8.664 26.203 4.984 1 76 49 THR B CA 1
ATOM 913 C C . THR B 1 49 ? 9.008 27.672 4.707 1 76 49 THR B C 1
ATOM 915 O O . THR B 1 49 ? 8.789 28.172 3.598 1 76 49 THR B O 1
ATOM 918 N N . SER B 1 50 ? 8.695 28.547 5.547 1 69.88 50 SER B N 1
ATOM 919 C CA . SER B 1 50 ? 9.07 29.953 5.398 1 69.88 50 SER B CA 1
ATOM 920 C C . SER B 1 50 ? 10.555 30.094 5.062 1 69.88 50 SER B C 1
ATOM 922 O O . SER B 1 50 ? 11.414 29.625 5.801 1 69.88 50 SER B O 1
ATOM 924 N N . ALA B 1 51 ? 10.883 29.75 3.693 1 66.69 51 ALA B N 1
ATOM 925 C CA . ALA B 1 51 ? 12.258 30.141 3.391 1 66.69 51 ALA B CA 1
ATOM 926 C C . ALA B 1 51 ? 12.547 31.547 3.889 1 66.69 51 ALA B C 1
ATOM 928 O O . ALA B 1 51 ? 11.875 32.5 3.49 1 66.69 51 ALA B O 1
ATOM 929 N N . GLN B 1 52 ? 12.57 31.688 5.238 1 61.88 52 GLN B N 1
ATOM 930 C CA . GLN B 1 52 ? 13.031 33 5.652 1 61.88 52 GLN B CA 1
ATOM 931 C C . GLN B 1 52 ? 14.258 33.438 4.844 1 61.88 52 GLN B C 1
ATOM 933 O O . GLN B 1 52 ? 15.328 32.844 4.977 1 61.88 52 GLN B O 1
ATOM 938 N N . THR B 1 53 ? 13.922 33.625 3.658 1 64.94 53 THR B N 1
ATOM 939 C CA . THR B 1 53 ? 15.031 34.219 2.918 1 64.94 53 THR B CA 1
ATOM 940 C C . THR B 1 53 ? 15.547 35.469 3.625 1 64.94 53 THR B C 1
ATOM 942 O O . THR B 1 53 ? 14.812 36.469 3.785 1 64.94 53 THR B O 1
ATOM 945 N N . THR B 1 54 ? 16.188 35.25 4.637 1 64.69 54 THR B N 1
ATOM 946 C CA . THR B 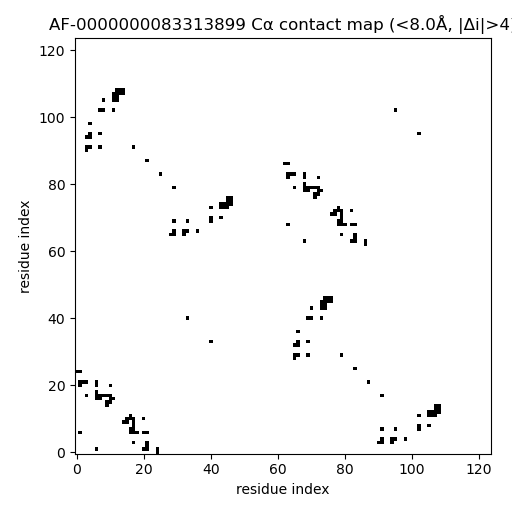1 54 ? 16.891 36.406 5.199 1 64.69 54 THR B CA 1
ATOM 947 C C . 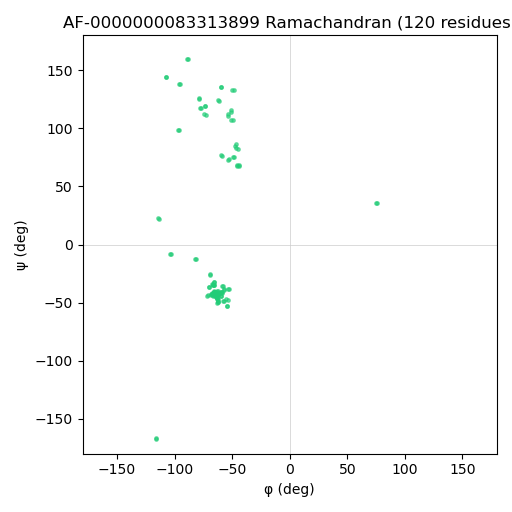THR B 1 54 ? 17.641 37.156 4.109 1 64.69 54 THR B C 1
ATOM 949 O O . THR B 1 54 ? 18.516 36.594 3.447 1 64.69 54 THR B O 1
ATOM 952 N N . ILE B 1 55 ? 16.891 37.906 3.547 1 66.69 55 ILE B N 1
ATOM 953 C CA . ILE B 1 55 ? 17.562 38.781 2.59 1 66.69 55 ILE B CA 1
ATOM 954 C C . ILE B 1 55 ? 18.797 39.375 3.232 1 66.69 55 ILE B C 1
ATOM 956 O O . ILE B 1 55 ? 18.703 40.062 4.254 1 66.69 55 ILE B O 1
ATOM 960 N N . TRP B 1 56 ? 19.891 38.781 3.225 1 71 56 TRP B N 1
ATOM 961 C CA . TRP B 1 56 ? 21.156 39.375 3.654 1 71 56 TRP B CA 1
ATOM 962 C C . TRP B 1 56 ? 21.391 40.719 2.961 1 71 56 TRP B C 1
ATOM 964 O O . TRP B 1 56 ? 21.266 40.812 1.737 1 71 56 TRP B O 1
ATOM 974 N N . PRO B 1 57 ? 21.438 41.812 3.676 1 70.94 57 PRO B N 1
ATOM 975 C CA .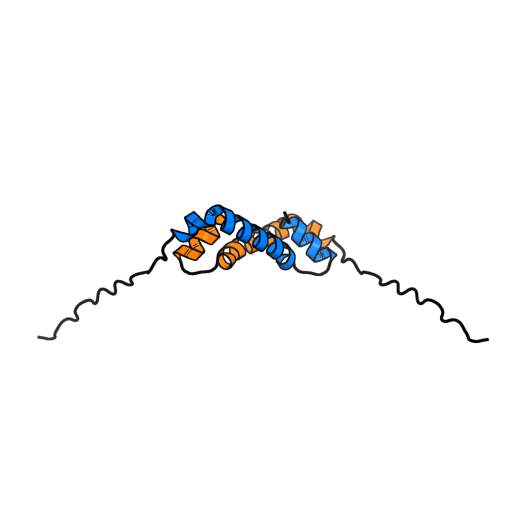 PRO B 1 57 ? 21.688 43.125 3.066 1 70.94 57 PRO B CA 1
ATOM 976 C C . PRO B 1 57 ? 22.969 43.125 2.219 1 70.94 57 PRO B C 1
ATOM 978 O O . PRO B 1 57 ? 23.953 42.469 2.553 1 70.94 57 PRO B O 1
ATOM 981 N N . LEU B 1 58 ? 22.875 43.25 0.981 1 72.06 58 LEU B N 1
ATOM 982 C CA . LEU B 1 58 ? 24.016 43.438 0.102 1 72.06 58 LEU B CA 1
ATOM 983 C C . LEU B 1 58 ? 24.906 44.562 0.602 1 72.06 58 LEU B C 1
ATOM 985 O O . LEU B 1 58 ? 24.422 45.562 1.146 1 72.06 58 LEU B O 1
ATOM 989 N N . PRO B 1 59 ? 26.297 44.281 0.638 1 74.31 59 PRO B N 1
ATOM 990 C CA . PRO B 1 59 ? 27.188 45.375 1.031 1 74.31 59 PRO B CA 1
ATOM 991 C C . PRO B 1 59 ? 27.141 46.562 0.064 1 74.31 59 PRO B C 1
ATOM 993 O O . PRO B 1 59 ? 27.062 46.344 -1.151 1 74.31 59 PRO B O 1
ATOM 996 N N . THR B 1 60 ? 26.875 47.781 0.39 1 65.81 60 THR B N 1
ATOM 997 C CA . THR B 1 60 ? 26.984 48.969 -0.427 1 65.81 60 THR B CA 1
ATOM 998 C C . THR B 1 60 ? 28.453 49.344 -0.632 1 65.81 60 THR B C 1
ATOM 1000 O O . THR B 1 60 ? 29.25 49.281 0.3 1 65.81 60 THR B O 1
ATOM 1003 N N . LYS B 1 61 ? 28.891 49.188 -1.86 1 67.88 61 LYS B N 1
ATOM 1004 C CA . LYS B 1 61 ? 30.203 49.688 -2.244 1 67.88 61 LYS B CA 1
ATOM 1005 C C . LYS B 1 61 ? 30.406 51.125 -1.815 1 67.88 61 LYS B C 1
ATOM 1007 O O . LYS B 1 61 ? 29.609 52 -2.176 1 67.88 61 LYS B O 1
ATOM 1012 N N . ARG B 1 62 ? 31.344 51.281 -0.669 1 54.66 62 ARG B N 1
ATOM 1013 C CA . ARG B 1 62 ? 31.812 52.656 -0.447 1 54.66 62 ARG B CA 1
ATOM 1014 C C . ARG B 1 62 ? 32.875 53.031 -1.476 1 54.66 62 ARG B C 1
ATOM 1016 O O . ARG B 1 62 ? 33.625 52.188 -1.955 1 54.66 62 ARG B O 1
#

InterPro domains:
  IPR010982 Lambda repressor-like, DNA-binding domain superfamily [G3DSA:1.10.260.40] (1-48)
  IPR010982 Lambda repressor-like, DNA-binding domain superfamily [SSF47413] (2-44)
  IPR013430 Toxin-antitoxin system, antidote protein, HigA [PTHR36924] (2-48)

Radius of gyration: 25.69 Å; Cα contacts (8 Å, |Δi|>4): 102; chains: 2; bounding box: 62×86×56 Å

Nearest PDB structures (foldseek):
  3trb-assembly1_A  TM=9.234E-01  e=2.044E-02  Coxiella burnetii
  6lb3-assembly2_H  TM=9.177E-01  e=3.076E-02  Pseudomonas aeruginosa PAO1
  7csy-assembly1_A  TM=8.882E-01  e=3.293E-02  Pseudomonas aeruginosa PAO1
  6f8h-assembly2_C-3  TM=8.335E-01  e=1.202E-01  Pseudomonas putida
  6f8s-assembly1_C  TM=8.179E-01  e=1.123E-01  Pseudomonas putida

Secondary structure (DSSP, 8-state):
---HHHHHHHHHHHT--HHHHHHHHHHHHHHHHHHHTHHHHHTPPPP---------------/---HHHHHHHHHHHT--HHHHHHHHHHHHHHHHHHHTHHHHHHPPPP---------------

Solvent-accessible surface area (backbone atoms only — not comparable to full-atom values): 7422 Å² total; per-residue (Å²): 133,70,43,55,62,55,20,44,51,47,12,46,28,69,72,57,51,34,62,60,50,43,47,55,45,48,52,53,48,42,52,52,43,46,64,75,39,41,72,62,55,68,68,52,62,61,65,73,80,70,72,71,66,69,75,69,81,73,83,75,88,128,132,70,44,54,61,56,19,46,50,48,11,46,28,68,71,56,52,35,63,62,50,43,47,55,46,49,52,52,48,40,52,52,44,48,64,75,39,41,72,63,56,69,68,53,63,62,64,73,80,69,73,71,67,69,74,69,82,74,85,76,87,128

Organism: NCBI:txid1204385